Protein AF-A0A4Q7V014-F1 (afdb_monomer)

Mean predicted aligned error: 5.37 Å

Secondary structure (DSSP, 8-state):
--HHHHHHHHHHHHHHHHHHHHHHHHHHHHHHHHHHHHHHHHHS---S-SSPPHHHHHHHHHHHHHHHHHHHS--PPP-

Solvent-accessible surface area (backbone atoms only — not comparable to full-atom values): 4496 Å² total; per-residue (Å²): 136,68,65,65,59,53,53,47,52,54,51,52,42,54,51,32,50,54,47,24,34,71,68,53,32,67,63,45,32,52,52,39,52,49,52,13,48,53,51,16,51,73,79,44,70,76,92,82,70,83,77,82,58,67,66,30,58,51,43,26,41,53,41,32,48,54,49,33,55,57,63,70,46,78,80,76,76,83,131

Organism: Pseudonocardia sediminis (NCBI:txid1397368)

Nearest PDB structures (foldseek):
  5or5-assembly1_A  TM=5.114E-01  e=7.371E+00  Escherichia coli K-12
  6jbq-assembly1_F  TM=3.397E-01  e=3.753E+00  Escherichia coli K-12

Structure (mmCIF, N/CA/C/O backbone):
data_AF-A0A4Q7V014-F1
#
_entry.id   AF-A0A4Q7V014-F1
#
loop_
_atom_site.group_PDB
_atom_site.id
_atom_site.type_symbol
_atom_site.label_atom_id
_atom_site.label_alt_id
_atom_site.label_comp_id
_atom_site.label_asym_id
_atom_site.label_entity_id
_atom_site.label_seq_id
_atom_site.pdbx_PDB_ins_code
_atom_site.Cartn_x
_atom_site.Cartn_y
_atom_site.Cartn_z
_atom_site.occupancy
_atom_site.B_iso_or_equiv
_atom_site.auth_seq_id
_atom_site.auth_comp_id
_atom_site.auth_asym_id
_atom_site.auth_atom_id
_atom_site.pdbx_PDB_model_num
ATOM 1 N N . MET A 1 1 ? 25.282 -6.805 -2.726 1.00 47.12 1 MET A N 1
ATOM 2 C CA . MET A 1 1 ? 24.681 -5.493 -2.391 1.00 47.12 1 MET A CA 1
ATOM 3 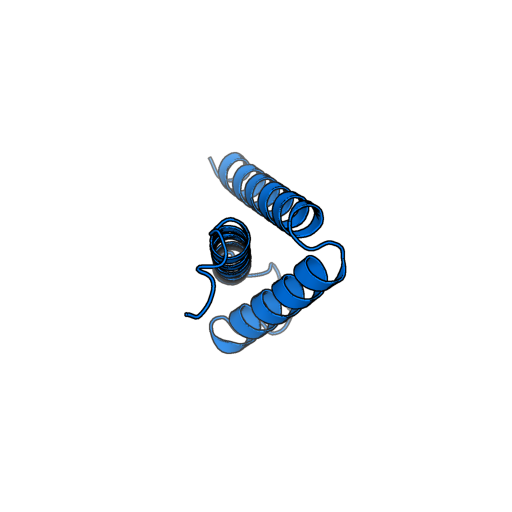C C . MET A 1 1 ? 23.279 -5.255 -2.988 1.00 47.12 1 MET A C 1
ATOM 5 O O . MET A 1 1 ? 22.765 -4.164 -2.805 1.00 47.12 1 MET A O 1
ATOM 9 N N . ARG A 1 2 ? 22.644 -6.214 -3.699 1.00 53.28 2 ARG A N 1
ATOM 10 C CA . ARG A 1 2 ? 21.268 -6.062 -4.240 1.00 53.28 2 ARG A CA 1
ATOM 11 C C . ARG A 1 2 ? 20.188 -6.839 -3.468 1.00 53.28 2 ARG A C 1
ATOM 13 O O . ARG A 1 2 ? 19.040 -6.429 -3.503 1.00 53.28 2 ARG A O 1
ATOM 20 N N . ASP A 1 3 ? 20.541 -7.916 -2.763 1.00 58.84 3 ASP A N 1
ATOM 21 C CA . ASP A 1 3 ? 19.562 -8.734 -2.022 1.00 58.84 3 ASP A CA 1
ATOM 22 C C . ASP A 1 3 ? 19.048 -8.080 -0.736 1.00 58.84 3 ASP A C 1
ATOM 24 O O . ASP A 1 3 ? 17.884 -8.231 -0.369 1.00 58.84 3 ASP A O 1
ATOM 28 N N . GLU A 1 4 ? 19.906 -7.325 -0.053 1.00 59.66 4 GLU A N 1
ATOM 29 C CA . GLU A 1 4 ? 19.587 -6.739 1.251 1.00 59.66 4 GLU A CA 1
ATOM 30 C C . GLU A 1 4 ? 18.487 -5.672 1.139 1.00 59.66 4 GLU A C 1
ATOM 32 O O . GLU A 1 4 ? 17.536 -5.671 1.917 1.00 59.66 4 GLU A O 1
ATOM 37 N N . THR A 1 5 ? 18.527 -4.867 0.074 1.00 69.75 5 THR A N 1
ATOM 38 C CA . THR A 1 5 ? 17.552 -3.799 -0.189 1.00 69.75 5 THR A CA 1
ATOM 39 C C . THR A 1 5 ? 16.179 -4.326 -0.606 1.00 69.75 5 THR A C 1
ATOM 41 O O . THR A 1 5 ? 15.156 -3.758 -0.223 1.00 69.75 5 THR A O 1
ATOM 44 N N . VAL A 1 6 ? 16.123 -5.438 -1.348 1.00 70.75 6 VAL A N 1
ATOM 45 C CA . VAL A 1 6 ? 14.852 -6.090 -1.708 1.00 70.75 6 VAL A CA 1
ATOM 46 C C . VAL A 1 6 ? 14.225 -6.747 -0.479 1.00 70.75 6 VAL A C 1
ATOM 48 O O . VAL A 1 6 ? 13.026 -6.593 -0.237 1.00 70.75 6 VAL A O 1
ATOM 51 N N . ALA A 1 7 ? 15.030 -7.432 0.338 1.00 79.62 7 ALA A N 1
ATOM 52 C CA . ALA A 1 7 ? 14.562 -8.027 1.584 1.00 79.62 7 ALA A CA 1
ATOM 53 C C . ALA A 1 7 ? 14.020 -6.963 2.555 1.00 79.62 7 ALA A C 1
ATOM 55 O O . ALA A 1 7 ? 12.986 -7.182 3.192 1.00 79.62 7 ALA A O 1
ATOM 56 N N . ASP A 1 8 ? 14.664 -5.797 2.634 1.00 84.12 8 ASP A N 1
ATOM 57 C CA . ASP A 1 8 ? 14.192 -4.670 3.439 1.00 84.12 8 ASP A CA 1
ATOM 58 C C . ASP A 1 8 ? 12.877 -4.084 2.935 1.00 84.12 8 ASP A C 1
ATOM 60 O O . ASP A 1 8 ? 11.967 -3.878 3.740 1.00 84.12 8 ASP A O 1
ATOM 64 N N . ALA A 1 9 ? 12.715 -3.905 1.622 1.00 82.81 9 ALA A N 1
ATOM 65 C CA . ALA A 1 9 ? 11.456 -3.438 1.043 1.00 82.81 9 ALA A CA 1
ATOM 66 C C . ALA A 1 9 ? 10.295 -4.409 1.333 1.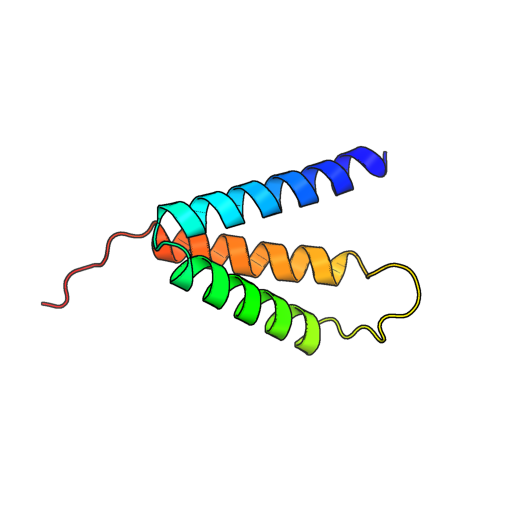00 82.81 9 ALA A C 1
ATOM 68 O O . ALA A 1 9 ? 9.202 -3.989 1.721 1.00 82.81 9 ALA A O 1
ATOM 69 N N . VAL A 1 10 ? 10.535 -5.722 1.225 1.00 87.94 10 VAL A N 1
ATOM 70 C CA . VAL A 1 10 ? 9.539 -6.750 1.571 1.00 87.94 10 VAL A CA 1
ATOM 71 C C . VAL A 1 10 ? 9.190 -6.700 3.059 1.00 87.94 10 VAL A C 1
ATOM 73 O O . VAL A 1 10 ? 8.012 -6.781 3.425 1.00 87.94 10 VAL A O 1
ATOM 76 N N . ARG A 1 11 ? 10.192 -6.547 3.933 1.00 92.50 11 ARG A N 1
ATOM 77 C CA . ARG A 1 11 ? 9.978 -6.399 5.380 1.00 92.50 11 ARG A CA 1
ATOM 78 C C . ARG A 1 11 ? 9.176 -5.138 5.704 1.00 92.50 11 ARG A C 1
ATOM 80 O O . ARG A 1 11 ? 8.235 -5.223 6.491 1.00 92.50 11 ARG A O 1
ATOM 87 N N . ALA A 1 12 ? 9.510 -4.003 5.096 1.00 93.00 12 ALA A N 1
ATOM 88 C CA . ALA A 1 12 ? 8.812 -2.733 5.287 1.00 93.00 12 ALA A CA 1
ATOM 89 C C . ALA A 1 12 ? 7.339 -2.835 4.872 1.00 93.00 12 ALA A C 1
ATOM 91 O O . ALA A 1 12 ? 6.452 -2.485 5.655 1.00 93.00 12 ALA A O 1
ATOM 92 N N . ARG A 1 13 ? 7.063 -3.436 3.707 1.00 94.75 13 ARG A N 1
ATOM 93 C CA . ARG A 1 13 ? 5.693 -3.668 3.233 1.00 94.75 13 ARG A CA 1
ATOM 94 C C . ARG A 1 13 ? 4.880 -4.494 4.226 1.00 94.75 13 ARG A C 1
ATOM 96 O O . ARG A 1 13 ? 3.802 -4.075 4.637 1.00 94.75 13 ARG A O 1
ATOM 103 N N . ARG A 1 14 ? 5.430 -5.624 4.689 1.00 96.69 14 ARG A N 1
ATOM 104 C CA . ARG A 1 14 ? 4.766 -6.496 5.676 1.00 96.69 14 ARG A CA 1
ATOM 105 C C . ARG A 1 14 ? 4.487 -5.786 7.001 1.00 96.69 14 ARG A C 1
ATOM 107 O O . ARG A 1 14 ? 3.450 -6.034 7.611 1.00 96.69 14 ARG A O 1
ATOM 114 N N . ARG A 1 15 ? 5.388 -4.909 7.459 1.00 97.44 15 ARG A N 1
ATOM 115 C CA . ARG A 1 15 ? 5.155 -4.099 8.668 1.00 97.44 15 ARG A CA 1
ATOM 116 C C . ARG A 1 15 ? 3.988 -3.136 8.474 1.00 97.44 15 ARG A C 1
ATOM 118 O O . ARG A 1 15 ? 3.152 -3.047 9.369 1.00 97.44 15 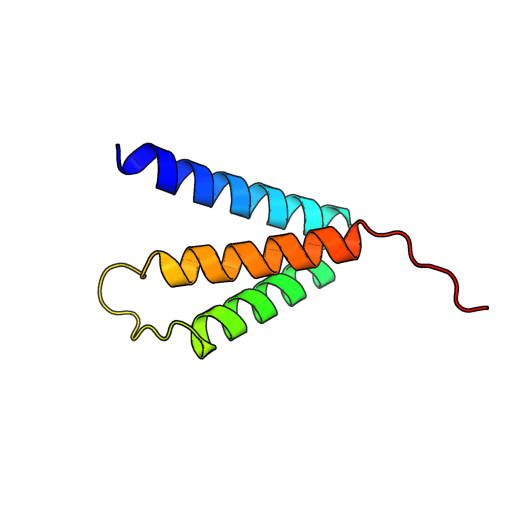ARG A O 1
ATOM 125 N N . CYS A 1 16 ? 3.905 -2.477 7.319 1.00 97.44 16 CYS A N 1
ATOM 126 C CA . CYS A 1 16 ? 2.802 -1.568 7.015 1.00 97.44 16 CYS A CA 1
ATOM 127 C C . CYS A 1 16 ? 1.465 -2.310 6.923 1.00 97.44 16 CYS A C 1
ATOM 129 O O . CYS A 1 16 ? 0.504 -1.908 7.572 1.00 97.44 16 CYS A O 1
ATOM 131 N N . GLU A 1 17 ? 1.422 -3.433 6.199 1.00 98.12 17 GLU A N 1
ATOM 132 C CA . GLU A 1 17 ? 0.229 -4.284 6.093 1.00 98.12 17 GLU A CA 1
ATOM 133 C C . GLU A 1 17 ? -0.267 -4.735 7.478 1.00 98.12 17 GLU A C 1
ATOM 135 O O . GLU A 1 17 ? -1.448 -4.602 7.800 1.00 98.12 17 GLU A O 1
ATOM 140 N N . ALA A 1 18 ? 0.642 -5.210 8.336 1.00 98.06 18 ALA A N 1
ATOM 141 C CA . ALA A 1 18 ? 0.305 -5.605 9.702 1.00 98.06 18 ALA A CA 1
ATOM 142 C C . ALA A 1 18 ? -0.148 -4.415 10.567 1.00 98.06 18 ALA A C 1
ATOM 144 O O . ALA A 1 18 ? -1.035 -4.571 11.404 1.00 98.06 18 ALA A O 1
ATOM 145 N N . GLY A 1 19 ? 0.448 -3.234 10.385 1.00 97.62 19 GLY A N 1
ATOM 146 C CA . GLY A 1 19 ? 0.041 -2.005 11.065 1.00 97.62 19 GLY A CA 1
ATOM 147 C C . GLY A 1 19 ? -1.380 -1.585 10.693 1.00 97.62 19 GLY A C 1
ATOM 148 O O . GLY A 1 19 ? -2.201 -1.353 11.576 1.00 97.62 19 GLY A O 1
ATOM 149 N N . LEU A 1 20 ? -1.693 -1.569 9.396 1.00 98.06 20 LEU A N 1
ATOM 150 C CA . LEU A 1 20 ? -3.021 -1.238 8.873 1.00 98.06 20 LEU A CA 1
ATOM 151 C C . LEU A 1 20 ? -4.079 -2.225 9.368 1.00 98.06 20 LEU A C 1
ATOM 153 O O . LEU A 1 20 ? -5.140 -1.809 9.833 1.00 98.06 20 LEU A O 1
ATOM 157 N N . LEU A 1 21 ? -3.755 -3.522 9.349 1.00 97.75 21 LEU A N 1
ATOM 158 C CA . LEU A 1 21 ? -4.631 -4.565 9.876 1.00 97.75 21 LEU A CA 1
ATOM 159 C C . LEU A 1 21 ? -4.951 -4.354 11.361 1.00 97.75 21 LEU A C 1
ATOM 161 O O . LEU A 1 21 ? -6.085 -4.566 11.777 1.00 97.75 21 LEU A O 1
ATOM 165 N N . ARG A 1 22 ? -3.970 -3.935 12.169 1.00 97.00 22 ARG A N 1
ATOM 166 C CA . ARG A 1 22 ? -4.190 -3.647 13.596 1.00 97.00 22 ARG A CA 1
ATOM 167 C C . ARG A 1 22 ? -4.993 -2.369 13.822 1.00 97.00 22 ARG A C 1
ATOM 169 O O . ARG A 1 22 ? -5.782 -2.333 14.756 1.00 97.00 22 ARG A O 1
ATOM 176 N N . ALA A 1 23 ? -4.779 -1.339 13.006 1.00 95.06 23 ALA A N 1
ATOM 177 C CA . ALA A 1 23 ? -5.398 -0.031 13.200 1.00 95.06 23 ALA A CA 1
ATOM 178 C C . ALA A 1 23 ? -6.876 0.006 12.781 1.00 95.06 23 ALA A C 1
ATOM 180 O O . ALA A 1 23 ? -7.684 0.633 13.454 1.00 95.06 23 ALA A O 1
ATOM 181 N N . GLY A 1 24 ? -7.236 -0.663 11.683 1.00 93.56 24 GLY A N 1
ATOM 182 C CA . GLY A 1 24 ? -8.591 -0.594 11.118 1.00 93.56 24 GLY A CA 1
ATOM 183 C C . GLY A 1 24 ? -9.100 -1.913 10.550 1.00 93.56 24 GLY A C 1
ATOM 184 O O . GLY A 1 24 ? -10.032 -1.926 9.750 1.00 93.56 24 GLY A O 1
ATOM 185 N N . GLY A 1 25 ? -8.480 -3.033 10.925 1.00 96.81 25 GLY A N 1
ATOM 186 C CA . GLY A 1 25 ? -8.912 -4.352 10.491 1.00 96.81 25 GLY A CA 1
ATOM 187 C C . GLY A 1 25 ? -8.675 -4.618 9.006 1.00 96.81 25 GLY A C 1
ATOM 188 O O . GLY A 1 25 ? -7.857 -3.989 8.327 1.00 96.81 25 GLY A O 1
ATOM 189 N N . ARG A 1 26 ? -9.389 -5.628 8.502 1.00 97.81 26 ARG A N 1
ATOM 190 C CA . ARG A 1 26 ? -9.232 -6.110 7.127 1.00 97.81 26 ARG A CA 1
ATOM 191 C C . ARG A 1 26 ? -9.723 -5.098 6.097 1.00 97.81 26 ARG A C 1
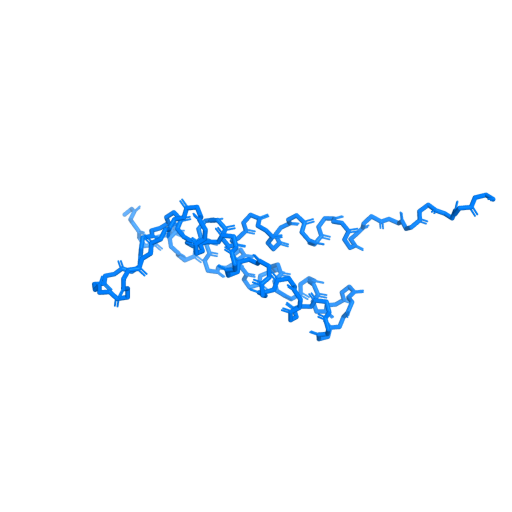ATOM 193 O O . ARG A 1 26 ? -9.129 -5.019 5.030 1.00 97.81 26 ARG A O 1
ATOM 200 N N . GLU A 1 27 ? -10.751 -4.322 6.425 1.00 97.31 27 GLU A N 1
ATOM 201 C CA . GLU A 1 27 ? -11.294 -3.293 5.533 1.00 97.31 27 GLU A CA 1
ATOM 202 C C . GLU A 1 27 ? -10.256 -2.211 5.238 1.00 97.31 27 GLU A C 1
ATOM 204 O O . GLU A 1 27 ? -9.957 -1.963 4.072 1.00 97.31 27 GLU A O 1
ATOM 209 N N . LEU A 1 28 ? -9.618 -1.650 6.275 1.00 96.56 28 LEU A N 1
ATOM 210 C CA . LEU A 1 28 ? -8.578 -0.637 6.092 1.00 96.56 28 LEU A CA 1
ATOM 211 C C . LEU A 1 28 ? -7.380 -1.173 5.297 1.00 96.56 28 LEU A C 1
ATOM 213 O O . LEU A 1 28 ? -6.847 -0.473 4.435 1.00 96.56 28 LEU A O 1
ATOM 217 N N . LEU A 1 29 ? -6.951 -2.408 5.581 1.00 98.19 29 LEU A N 1
ATOM 218 C CA . LEU A 1 29 ? -5.867 -3.049 4.839 1.00 98.19 29 LEU A CA 1
ATOM 219 C C . LEU A 1 29 ? -6.236 -3.243 3.361 1.00 98.19 29 LEU A C 1
ATOM 221 O O . LEU A 1 29 ? -5.435 -2.918 2.488 1.00 98.19 29 LEU A O 1
ATOM 225 N N . CYS A 1 30 ? -7.428 -3.768 3.074 1.00 98.12 30 CYS A N 1
ATOM 226 C CA . CYS A 1 30 ? -7.885 -3.987 1.705 1.00 98.12 30 CYS A CA 1
ATOM 227 C C . CYS A 1 30 ? -7.978 -2.671 0.926 1.00 98.12 30 CYS A C 1
ATOM 229 O O . CYS A 1 30 ? -7.446 -2.601 -0.179 1.00 98.12 30 CYS A O 1
ATOM 231 N N . ASP A 1 31 ? -8.570 -1.630 1.512 1.00 98.06 31 ASP A N 1
ATOM 232 C CA . ASP A 1 31 ? -8.675 -0.311 0.879 1.00 98.06 31 ASP A CA 1
ATOM 233 C C . ASP A 1 31 ? -7.289 0.278 0.564 1.00 98.06 31 ASP A C 1
ATOM 235 O O . ASP A 1 31 ? -7.015 0.693 -0.562 1.00 98.06 31 ASP A O 1
ATOM 239 N N . ALA A 1 32 ? -6.355 0.208 1.519 1.00 98.06 32 ALA A N 1
ATOM 240 C CA . ALA A 1 32 ? -4.987 0.679 1.317 1.00 98.06 32 ALA A CA 1
ATOM 241 C C . ALA A 1 32 ? -4.231 -0.109 0.228 1.00 98.06 32 ALA A C 1
ATOM 243 O O . ALA A 1 32 ? -3.456 0.480 -0.525 1.00 98.06 32 ALA A O 1
ATOM 244 N N . LEU A 1 33 ? -4.445 -1.427 0.118 1.00 98.19 33 LEU A N 1
ATOM 245 C CA . LEU A 1 33 ? -3.844 -2.256 -0.936 1.00 98.19 33 LEU A CA 1
ATOM 246 C C . LEU A 1 33 ? -4.410 -1.932 -2.325 1.00 98.19 33 LEU A C 1
ATOM 248 O O . LEU A 1 33 ? -3.658 -1.938 -3.306 1.00 98.19 33 LEU A O 1
ATOM 252 N N . VAL A 1 34 ? -5.710 -1.638 -2.410 1.00 98.31 34 VAL A N 1
ATOM 253 C CA . VAL A 1 34 ? -6.355 -1.191 -3.651 1.00 98.31 34 VAL A CA 1
ATOM 254 C C . VAL A 1 34 ? -5.783 0.159 -4.077 1.00 98.31 34 VAL A C 1
ATOM 256 O O . VAL A 1 34 ? -5.286 0.267 -5.197 1.00 98.31 34 VAL A O 1
ATOM 259 N N . GLU A 1 35 ? -5.745 1.147 -3.176 1.00 98.12 35 GLU A N 1
ATOM 260 C CA . GLU A 1 35 ? -5.171 2.474 -3.448 1.00 98.12 35 GLU A CA 1
ATOM 261 C C . GLU A 1 35 ? -3.698 2.375 -3.874 1.00 98.12 35 GLU A C 1
ATOM 263 O O . GLU A 1 35 ? -3.291 2.980 -4.866 1.00 98.12 35 GLU A O 1
ATOM 268 N N . ALA A 1 36 ? -2.899 1.560 -3.177 1.00 97.81 36 ALA A N 1
ATOM 269 C CA . ALA A 1 36 ? -1.494 1.339 -3.509 1.00 97.81 36 ALA A CA 1
ATOM 270 C C . ALA A 1 36 ? -1.318 0.753 -4.918 1.00 97.81 36 ALA A C 1
ATOM 272 O O . ALA A 1 36 ? -0.422 1.167 -5.657 1.00 97.81 36 ALA A O 1
ATOM 273 N N . THR A 1 37 ? -2.174 -0.200 -5.296 1.00 96.69 37 THR A N 1
ATOM 274 C CA . THR A 1 37 ? -2.156 -0.820 -6.626 1.00 96.69 37 THR A CA 1
ATOM 275 C C . THR A 1 37 ? -2.541 0.188 -7.700 1.00 96.69 37 THR A C 1
ATOM 277 O O . THR A 1 37 ? -1.776 0.369 -8.642 1.00 96.69 37 THR A O 1
ATOM 280 N N . TRP A 1 38 ? -3.644 0.916 -7.504 1.00 97.69 38 TRP A N 1
ATOM 281 C CA . TRP A 1 38 ? -4.092 1.966 -8.422 1.00 97.69 38 TRP A CA 1
ATOM 282 C C . TRP A 1 38 ? -3.018 3.033 -8.639 1.00 97.69 38 TRP A C 1
ATOM 284 O O . TRP A 1 38 ? -2.749 3.428 -9.771 1.00 97.69 38 TRP A O 1
ATOM 294 N N . TYR A 1 39 ? -2.362 3.472 -7.565 1.00 97.56 39 TYR A N 1
ATOM 295 C CA . TYR A 1 39 ? -1.286 4.452 -7.646 1.00 97.56 39 TYR A CA 1
ATOM 296 C C . TYR A 1 39 ? -0.084 3.917 -8.440 1.00 97.56 39 TYR A C 1
ATOM 298 O O . TYR A 1 39 ? 0.448 4.607 -9.310 1.00 97.56 39 TYR A O 1
ATOM 306 N N . ALA A 1 40 ? 0.336 2.673 -8.186 1.00 97.06 40 ALA A N 1
ATOM 307 C CA . ALA A 1 40 ? 1.425 2.052 -8.937 1.00 97.06 40 ALA A CA 1
ATOM 308 C C . ALA A 1 40 ? 1.079 1.872 -10.424 1.00 97.06 40 ALA A C 1
ATOM 310 O O . ALA A 1 40 ? 1.937 2.106 -11.273 1.00 97.06 40 ALA A O 1
ATOM 311 N N . ASP A 1 41 ? -0.161 1.498 -10.742 1.00 96.56 41 ASP A N 1
ATOM 312 C CA . ASP A 1 41 ? -0.655 1.374 -12.118 1.00 96.56 41 ASP A CA 1
ATOM 313 C C . ASP A 1 41 ? -0.664 2.708 -12.858 1.00 96.56 41 ASP A C 1
ATOM 315 O O . ASP A 1 41 ? -0.233 2.764 -14.009 1.00 96.56 41 ASP A O 1
ATOM 319 N N . LEU A 1 42 ? -1.082 3.781 -12.186 1.00 97.06 42 LEU A N 1
ATOM 320 C CA . LEU A 1 42 ? -1.178 5.109 -12.781 1.00 97.06 42 LEU A CA 1
ATOM 321 C C . LEU A 1 42 ? 0.193 5.745 -13.053 1.00 97.06 42 LEU A C 1
ATOM 323 O O . LEU A 1 42 ? 0.410 6.305 -14.125 1.00 97.06 42 LEU A O 1
ATOM 327 N N . PHE A 1 43 ? 1.115 5.687 -12.087 1.00 96.50 43 PHE A N 1
ATOM 328 C CA . PHE A 1 43 ? 2.382 6.432 -12.158 1.00 96.50 43 PHE A CA 1
ATOM 329 C C . PHE A 1 43 ? 3.569 5.606 -12.649 1.00 96.50 43 PHE A C 1
ATOM 331 O O . PHE A 1 43 ? 4.573 6.162 -13.096 1.00 96.50 43 PHE A O 1
ATOM 338 N N . HIS A 1 44 ? 3.471 4.282 -12.576 1.00 95.06 44 HIS A N 1
ATOM 339 C CA . HIS A 1 44 ? 4.541 3.377 -12.971 1.00 95.06 44 HIS A CA 1
ATOM 340 C C . HIS A 1 44 ? 3.965 2.199 -13.762 1.00 95.06 44 HIS A C 1
ATOM 342 O O . HIS A 1 44 ? 4.055 1.070 -13.286 1.00 95.06 44 HIS A O 1
ATOM 348 N N . PRO A 1 45 ? 3.343 2.418 -14.933 1.00 94.12 45 PRO A N 1
ATOM 349 C CA . PRO A 1 45 ? 2.686 1.356 -15.691 1.00 94.12 45 PRO A CA 1
ATOM 350 C C . PRO A 1 45 ? 3.648 0.204 -16.009 1.00 94.12 45 PRO A C 1
ATOM 352 O O . PRO A 1 45 ? 4.829 0.415 -16.292 1.00 94.12 45 PRO A O 1
ATOM 355 N N . TRP A 1 46 ? 3.135 -1.024 -15.950 1.00 93.81 46 TRP A N 1
ATOM 356 C CA . TRP A 1 46 ? 3.871 -2.237 -16.295 1.00 93.81 46 TRP A CA 1
ATOM 357 C C . TRP A 1 46 ? 2.948 -3.195 -17.034 1.00 93.81 46 TRP A C 1
ATOM 359 O O . TRP A 1 46 ? 1.813 -3.420 -16.623 1.00 93.81 46 TRP A O 1
ATOM 369 N N . ASP A 1 47 ? 3.452 -3.746 -18.130 1.00 93.88 47 ASP A N 1
ATOM 370 C CA . ASP A 1 47 ? 2.749 -4.666 -19.025 1.00 93.88 47 ASP A CA 1
ATOM 371 C C . ASP A 1 47 ? 2.666 -6.104 -18.481 1.00 93.88 47 ASP A C 1
ATOM 373 O O . ASP A 1 47 ? 2.113 -6.987 -19.135 1.00 93.88 47 ASP A O 1
ATOM 377 N N . GLY A 1 48 ? 3.219 -6.352 -17.290 1.00 91.38 48 GLY A N 1
ATOM 378 C CA . GLY A 1 48 ? 3.275 -7.678 -16.679 1.00 91.38 48 GLY A CA 1
ATOM 379 C C . GLY A 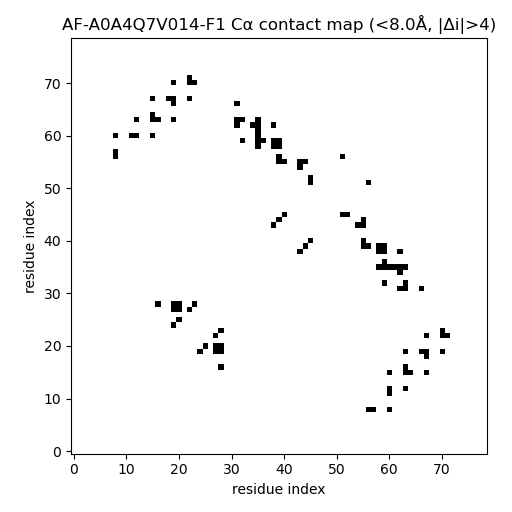1 48 ? 4.354 -8.585 -17.274 1.00 91.38 48 GLY A C 1
ATOM 380 O O . GLY A 1 48 ? 4.441 -9.750 -16.886 1.00 91.38 48 GLY A O 1
ATOM 381 N N . CYS A 1 49 ? 5.185 -8.081 -18.191 1.00 93.12 49 CYS A N 1
ATOM 382 C CA . CYS A 1 49 ? 6.261 -8.842 -18.809 1.00 93.12 49 CYS A CA 1
ATOM 383 C C . CYS A 1 49 ? 7.600 -8.583 -18.104 1.00 93.12 49 CYS A C 1
ATOM 385 O O . CYS A 1 49 ? 7.985 -7.448 -17.822 1.00 93.12 49 CYS A O 1
ATOM 387 N N . GLY A 1 50 ? 8.347 -9.657 -17.836 1.00 90.81 50 GLY A N 1
ATOM 388 C CA . GLY A 1 50 ? 9.648 -9.582 -17.168 1.00 90.81 50 GLY A CA 1
ATOM 389 C C . GLY A 1 50 ? 9.550 -9.378 -15.653 1.00 90.81 50 GLY A C 1
ATOM 390 O O . GLY A 1 50 ? 8.589 -9.794 -15.014 1.00 90.81 50 GLY A O 1
ATOM 391 N N . ALA A 1 51 ? 10.590 -8.790 -15.060 1.00 89.50 51 ALA A N 1
ATOM 392 C CA . ALA A 1 51 ? 10.596 -8.467 -13.637 1.00 89.50 51 ALA A CA 1
ATOM 393 C C . ALA A 1 51 ? 9.856 -7.148 -13.391 1.00 89.50 51 ALA A C 1
ATOM 395 O O . ALA A 1 51 ? 10.081 -6.170 -14.105 1.00 89.50 51 ALA A O 1
ATOM 396 N N . GLU A 1 52 ? 9.020 -7.105 -12.351 1.00 90.00 52 GLU A N 1
ATOM 397 C CA . GLU A 1 52 ? 8.335 -5.870 -11.979 1.00 90.00 52 GLU A CA 1
ATOM 398 C C . GLU A 1 52 ? 9.353 -4.760 -11.640 1.00 90.00 52 GLU A C 1
ATOM 400 O O . GLU A 1 52 ? 10.277 -4.991 -10.849 1.00 90.00 52 GLU A O 1
ATOM 405 N N . PRO A 1 53 ? 9.190 -3.537 -12.180 1.00 90.38 53 PRO A N 1
ATOM 406 C CA . PRO A 1 53 ? 10.048 -2.411 -11.834 1.00 90.38 53 PRO A CA 1
ATOM 407 C C . PRO A 1 53 ? 10.035 -2.084 -10.334 1.00 90.38 53 PRO A C 1
ATOM 409 O O . PRO A 1 53 ? 8.974 -1.891 -9.737 1.00 90.38 53 PRO A O 1
ATOM 412 N N . CYS A 1 54 ? 11.216 -1.885 -9.73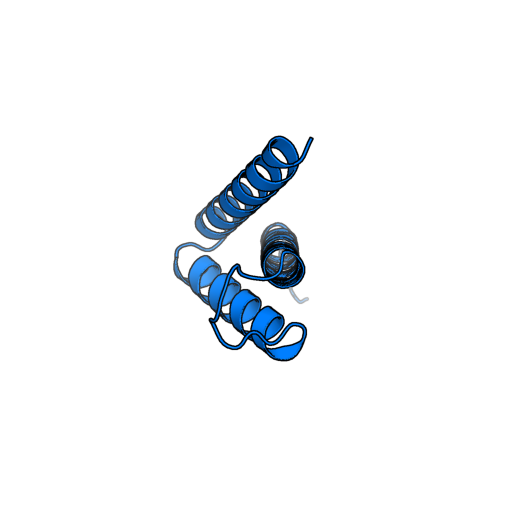4 1.00 90.81 54 CYS A N 1
ATOM 413 C CA . CYS A 1 54 ? 11.344 -1.499 -8.319 1.00 90.81 54 CYS A CA 1
ATOM 414 C C . CYS A 1 54 ? 10.551 -0.229 -7.963 1.00 90.81 54 CYS A C 1
ATOM 416 O O . CYS A 1 54 ? 10.064 -0.104 -6.841 1.00 90.81 54 CYS A O 1
ATOM 418 N N . ALA A 1 55 ? 10.380 0.694 -8.918 1.00 91.50 55 ALA A N 1
ATOM 419 C CA . ALA A 1 55 ? 9.579 1.902 -8.739 1.00 91.50 55 ALA A CA 1
ATOM 420 C C . ALA A 1 55 ? 8.108 1.594 -8.398 1.00 91.50 55 ALA A C 1
ATOM 422 O O . ALA A 1 55 ? 7.536 2.263 -7.542 1.00 91.50 55 ALA A O 1
ATOM 423 N N . ARG A 1 56 ? 7.512 0.536 -8.973 1.00 94.81 56 ARG A N 1
ATOM 424 C CA . ARG A 1 56 ? 6.146 0.09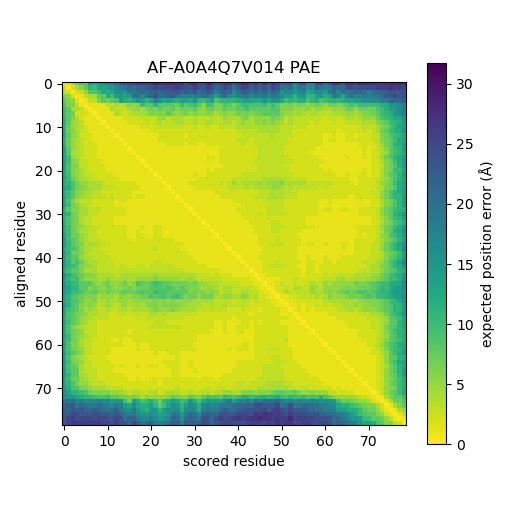7 -8.625 1.00 94.81 56 ARG A CA 1
ATOM 425 C C . ARG A 1 56 ? 6.069 -0.399 -7.192 1.00 94.81 56 ARG A C 1
ATOM 427 O O . ARG A 1 56 ? 5.159 -0.023 -6.458 1.00 94.81 56 ARG A O 1
ATOM 434 N N . ALA A 1 57 ? 7.034 -1.215 -6.774 1.00 92.06 57 ALA A N 1
ATOM 435 C CA . ALA A 1 57 ? 7.100 -1.709 -5.403 1.00 92.06 57 ALA A CA 1
ATOM 436 C C . ALA A 1 57 ? 7.275 -0.561 -4.390 1.00 92.06 57 ALA A C 1
ATOM 438 O O . ALA A 1 57 ? 6.569 -0.529 -3.381 1.00 92.06 57 ALA A O 1
ATOM 439 N N . ALA A 1 58 ? 8.151 0.404 -4.688 1.00 93.06 58 ALA A N 1
ATOM 440 C CA . ALA A 1 58 ? 8.358 1.597 -3.867 1.00 93.06 58 ALA A CA 1
ATOM 441 C C . ALA A 1 58 ? 7.097 2.474 -3.793 1.00 93.06 58 ALA A C 1
ATOM 443 O O . ALA A 1 58 ? 6.713 2.916 -2.712 1.00 93.06 58 ALA A O 1
ATOM 444 N N . ALA A 1 59 ? 6.403 2.668 -4.917 1.00 95.38 59 ALA A N 1
ATOM 445 C CA . ALA A 1 59 ? 5.161 3.429 -4.960 1.00 95.38 59 ALA A CA 1
ATOM 446 C C . ALA A 1 59 ? 4.062 2.782 -4.108 1.00 95.38 59 ALA A C 1
ATOM 448 O O . ALA A 1 59 ? 3.440 3.467 -3.294 1.00 95.38 59 ALA A O 1
ATOM 449 N N . ARG A 1 60 ? 3.882 1.455 -4.201 1.00 96.56 60 ARG A N 1
ATOM 450 C CA . ARG A 1 60 ? 2.945 0.735 -3.323 1.00 96.56 60 ARG A CA 1
ATOM 451 C C . ARG A 1 60 ? 3.296 0.919 -1.849 1.00 96.56 60 ARG A C 1
ATOM 453 O O . ARG A 1 60 ? 2.407 1.204 -1.052 1.00 96.56 60 ARG A O 1
ATOM 460 N N . LEU A 1 61 ? 4.576 0.784 -1.490 1.00 96.31 61 LEU A N 1
ATOM 461 C CA . LEU A 1 61 ? 5.030 0.965 -0.110 1.00 96.31 61 LEU A CA 1
ATOM 462 C C . LEU A 1 61 ? 4.712 2.375 0.409 1.00 96.31 61 LEU A C 1
ATOM 464 O O . LEU A 1 61 ? 4.138 2.490 1.486 1.00 96.31 61 LEU A O 1
ATOM 468 N N . SER A 1 62 ? 4.973 3.416 -0.388 1.00 96.50 62 SER A N 1
ATOM 469 C CA . SER A 1 62 ? 4.708 4.807 0.010 1.00 96.50 62 SER A CA 1
ATOM 470 C C . SER A 1 62 ? 3.232 5.081 0.333 1.00 96.50 62 SER A C 1
ATOM 472 O O . SER A 1 62 ? 2.919 5.815 1.273 1.00 96.50 62 SER A O 1
ATOM 474 N N . ILE A 1 63 ? 2.300 4.457 -0.400 1.00 98.06 63 ILE A N 1
ATOM 475 C CA . ILE A 1 63 ? 0.867 4.560 -0.103 1.00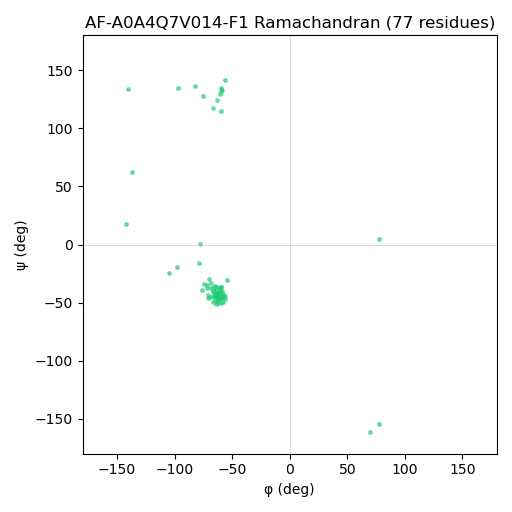 98.06 63 ILE A CA 1
ATOM 476 C C . ILE A 1 63 ? 0.530 3.837 1.199 1.00 98.06 63 ILE A C 1
ATOM 478 O O . ILE A 1 63 ? -0.171 4.402 2.038 1.00 98.06 63 ILE A O 1
ATOM 482 N N . LEU A 1 64 ? 1.051 2.626 1.407 1.00 98.06 64 LEU A N 1
ATOM 483 C CA . LEU A 1 64 ? 0.808 1.870 2.639 1.00 98.06 64 LEU A CA 1
ATOM 484 C C . LEU A 1 64 ? 1.348 2.598 3.879 1.00 98.06 64 LEU A C 1
ATOM 486 O O . LEU A 1 64 ? 0.647 2.662 4.888 1.00 98.06 64 LEU A O 1
ATOM 490 N N . GLU A 1 65 ? 2.543 3.186 3.794 1.00 97.62 65 GLU A N 1
ATOM 491 C CA . GLU A 1 65 ? 3.125 4.019 4.854 1.00 97.62 65 GLU A CA 1
ATOM 492 C C . GLU A 1 65 ? 2.221 5.215 5.160 1.00 97.62 65 GLU A C 1
ATOM 494 O O . GLU A 1 65 ? 1.802 5.400 6.303 1.00 97.62 65 GLU A O 1
ATOM 499 N N . ARG A 1 66 ? 1.798 5.962 4.133 1.00 97.50 66 ARG A N 1
ATOM 500 C CA . ARG A 1 66 ? 0.933 7.133 4.326 1.00 97.50 66 ARG A CA 1
ATOM 501 C C . ARG A 1 66 ? -0.447 6.777 4.878 1.00 97.50 66 ARG A C 1
ATOM 503 O O . ARG A 1 66 ? -1.019 7.532 5.666 1.00 97.50 66 ARG A O 1
ATOM 510 N N . ARG A 1 67 ? -1.011 5.635 4.481 1.00 97.75 67 ARG A N 1
ATOM 511 C CA . ARG A 1 67 ? -2.273 5.124 5.037 1.00 97.75 67 ARG A CA 1
ATOM 512 C C . ARG A 1 67 ? -2.113 4.739 6.501 1.00 97.75 67 ARG A C 1
ATOM 514 O O . ARG A 1 67 ? -2.996 5.054 7.298 1.00 97.75 67 ARG A O 1
ATOM 521 N N . LEU A 1 68 ? -0.993 4.119 6.862 1.00 97.06 68 LEU A N 1
ATOM 522 C CA . LEU A 1 68 ? -0.701 3.763 8.244 1.00 97.06 68 LEU A CA 1
ATOM 523 C C . LEU A 1 68 ? -0.512 5.011 9.113 1.00 97.06 68 LEU A C 1
ATOM 525 O O . LEU A 1 68 ? -1.094 5.089 10.190 1.00 97.06 68 LEU A O 1
ATOM 529 N N . GLU A 1 69 ? 0.229 6.009 8.632 1.00 96.06 69 GLU A N 1
ATOM 530 C CA . GLU A 1 69 ? 0.404 7.298 9.316 1.00 96.06 69 GLU A CA 1
ATOM 531 C C . GLU A 1 69 ? -0.931 8.003 9.574 1.00 96.06 69 GLU A C 1
ATOM 533 O O . GLU A 1 69 ? -1.158 8.539 10.659 1.00 96.06 69 GLU A O 1
ATOM 538 N N . ARG A 1 70 ? -1.836 7.991 8.585 1.00 95.12 70 ARG A N 1
ATOM 539 C CA . ARG A 1 70 ? -3.189 8.546 8.731 1.00 95.12 70 ARG A CA 1
ATOM 540 C C . ARG A 1 70 ? -4.005 7.784 9.769 1.00 95.12 70 ARG A C 1
ATOM 542 O O . ARG A 1 70 ? -4.681 8.420 10.565 1.00 95.12 70 ARG A O 1
ATOM 549 N N . ALA A 1 71 ? -3.923 6.455 9.778 1.00 92.75 71 ALA A N 1
ATOM 550 C CA . ALA A 1 71 ? -4.640 5.618 10.736 1.00 92.75 71 ALA A CA 1
ATOM 551 C C . ALA A 1 71 ? -4.089 5.734 12.168 1.00 92.75 71 ALA A C 1
ATOM 553 O O . ALA A 1 71 ? -4.833 5.582 13.130 1.00 92.75 71 ALA A O 1
ATOM 554 N N . ALA A 1 72 ? -2.791 6.015 12.316 1.00 88.06 72 ALA A N 1
ATOM 555 C CA . ALA A 1 72 ? -2.146 6.226 13.610 1.00 88.06 72 ALA A CA 1
ATOM 556 C C . ALA A 1 72 ? -2.407 7.623 14.198 1.00 88.06 72 ALA A C 1
ATOM 558 O O . ALA A 1 72 ? -2.157 7.849 15.384 1.00 88.06 72 ALA A O 1
ATOM 559 N N . ARG A 1 73 ? -2.884 8.577 13.389 1.00 83.94 73 ARG A N 1
ATOM 560 C CA . ARG A 1 73 ? -3.212 9.922 13.859 1.00 83.94 73 ARG A CA 1
ATOM 561 C C . ARG A 1 73 ? -4.531 9.877 14.642 1.00 83.94 73 ARG A C 1
ATOM 563 O O . ARG A 1 73 ? -5.519 9.383 14.102 1.00 83.94 73 ARG A O 1
ATOM 570 N N . PRO A 1 74 ? -4.586 10.405 15.879 1.00 63.69 74 PRO A N 1
ATOM 571 C CA . PRO A 1 74 ? -5.840 10.486 16.614 1.00 63.69 74 PRO A CA 1
ATOM 572 C C . PRO A 1 74 ? -6.840 11.326 15.816 1.00 63.69 74 PRO A C 1
ATOM 574 O O . PRO A 1 74 ? -6.487 12.387 15.294 1.00 63.69 74 PRO A O 1
ATOM 577 N N . ALA A 1 75 ? -8.078 10.840 15.708 1.00 64.25 75 ALA A N 1
ATOM 578 C CA . ALA A 1 75 ? -9.165 11.632 15.158 1.00 64.25 75 ALA A CA 1
ATOM 579 C C . ALA A 1 75 ? -9.310 12.882 16.032 1.00 64.25 75 ALA A C 1
ATOM 581 O O . ALA A 1 75 ? -9.616 12.774 17.218 1.00 64.25 75 ALA A O 1
ATOM 582 N N . VAL A 1 76 ? -9.038 14.059 15.468 1.00 61.97 76 VAL A N 1
ATOM 583 C CA . VAL A 1 76 ? -9.431 15.311 16.115 1.00 61.97 76 VAL A CA 1
ATOM 584 C C . VAL A 1 76 ? -10.961 15.306 16.090 1.00 61.97 76 VAL A C 1
ATOM 586 O O . VAL A 1 76 ? -11.517 15.225 14.990 1.00 61.97 76 VAL A O 1
ATOM 589 N N . PRO A 1 77 ? -11.652 15.296 17.244 1.00 51.88 77 PRO A N 1
ATOM 590 C CA . PRO A 1 77 ? -13.102 15.379 17.238 1.00 51.88 77 PRO A CA 1
ATOM 591 C C . PRO A 1 77 ? -13.495 16.701 16.574 1.00 51.88 77 PRO A C 1
ATOM 593 O O . PRO A 1 77 ? -12.933 17.746 16.897 1.00 51.88 77 PRO A O 1
ATOM 596 N N . ALA A 1 78 ? -14.400 16.629 15.599 1.00 56.34 78 ALA A N 1
ATOM 597 C CA . ALA A 1 78 ? -15.027 17.820 15.045 1.00 56.34 78 ALA A CA 1
ATOM 598 C C . ALA A 1 78 ? -15.830 18.490 16.171 1.00 56.34 78 A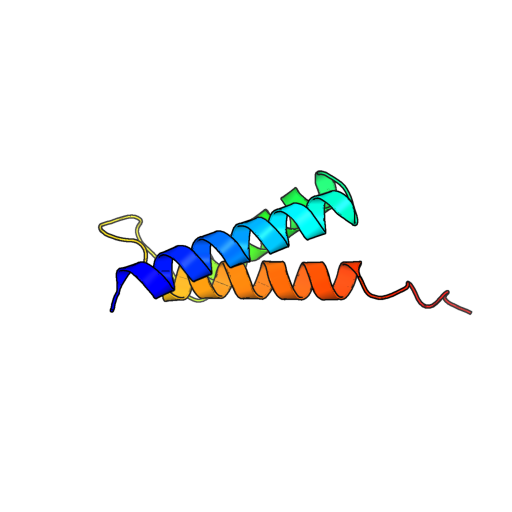LA A C 1
ATOM 600 O O . ALA A 1 78 ? -16.622 17.808 16.825 1.00 56.34 78 ALA A O 1
ATOM 601 N N . GLU A 1 79 ? -15.538 19.769 16.425 1.00 50.84 79 GLU A N 1
ATOM 602 C CA . GLU A 1 79 ? -16.225 20.623 17.410 1.00 50.84 79 GLU A CA 1
ATOM 603 C C . GLU A 1 79 ? -17.723 20.777 17.116 1.00 50.84 79 GLU A C 1
ATOM 605 O O . GLU A 1 79 ? -18.096 20.836 15.919 1.00 50.84 79 GLU A O 1
#

pLDDT: mean 89.28, std 13.64, range [47.12, 98.31]

Sequence (79 aa):
MRDETVADAVRARRRCEAGLLRAGGRELLCDALVEATWYADLFHPWDGCGAEPCARAAARLSILERRLERAARPAVPAE

Radius of gyration: 14.29 Å; Cα contacts (8 Å, |Δi|>4): 59; chains: 1; bounding box: 41×30×36 Å

Foldseek 3Di:
DPPVVVVVLVVLQVVLLVLQCVLPRPVSSVVLQVVLQVQLCVPPNDPPPDDDDVVSSVSSSVSSVVSSVVSPDDPPDDD